Protein AF-A0A0K0EQV8-F1 (afdb_monomer_lite)

InterPro domains:
  IPR038479 Transthyretin-like superfamily [G3DSA:2.60.40.3330] (2-99)

Organism: Strongyloides stercoralis (NCBI:txid6248)

pLDDT: mean 79.63, std 13.13, range [39.38, 96.31]

Sequence (115 aa):
MTPIPNAAFLLWKDNVYMVDDFIGKGITKNDGSFEARGSSNFPRLHDIYFQIVDQCGIVEENCFNVRRGYLKSLKINKTTNECKWNLGKIDINSSRTTNFNVLLSKIQCYNNNNK

Secondary structure (DSSP, 8-state):
----TT-EEEEEE--TTSPPEEEEEEE--TTS----EE--SSS---SEEEEEEEE-SSSSTTEEEEEEEEEP-----S--S----------TT-SB-SSEEEEEEEEEE------

Structure (mmCIF, N/CA/C/O backbone):
data_AF-A0A0K0EQV8-F1
#
_entry.id   AF-A0A0K0EQV8-F1
#
loop_
_atom_site.group_PDB
_atom_site.id
_atom_site.type_symbol
_atom_site.label_atom_id
_atom_site.label_alt_id
_atom_site.label_comp_id
_atom_site.label_asym_id
_atom_site.label_entity_id
_atom_site.label_seq_id
_atom_site.pdbx_PDB_ins_code
_atom_site.Cartn_x
_atom_site.Cartn_y
_atom_site.Cartn_z
_atom_site.occupancy
_atom_site.B_iso_or_equiv
_atom_site.auth_seq_id
_atom_site.auth_comp_id
_atom_site.auth_asym_id
_atom_site.auth_atom_id
_atom_site.pdbx_PDB_model_num
ATOM 1 N N . MET A 1 1 ? -17.040 -3.598 2.196 1.00 72.25 1 MET A N 1
ATOM 2 C CA . MET A 1 1 ? -15.713 -3.198 2.711 1.00 72.25 1 MET A CA 1
ATOM 3 C C . MET A 1 1 ? -15.860 -1.880 3.439 1.00 72.25 1 MET A C 1
ATOM 5 O O . MET A 1 1 ? -16.422 -0.958 2.859 1.00 72.25 1 MET A O 1
ATOM 9 N N . THR A 1 2 ? -15.395 -1.812 4.682 1.00 85.75 2 THR A N 1
ATOM 10 C CA . THR A 1 2 ? -15.422 -0.594 5.503 1.00 85.75 2 THR A CA 1
ATOM 11 C C . THR A 1 2 ? -14.157 0.226 5.223 1.00 85.75 2 THR A C 1
ATOM 13 O O . THR A 1 2 ? -13.080 -0.372 5.169 1.00 85.75 2 THR A O 1
ATOM 16 N N . PRO A 1 3 ? -14.247 1.549 4.995 1.00 91.38 3 PRO A N 1
ATOM 17 C CA . PRO A 1 3 ? -13.063 2.391 4.839 1.00 91.38 3 PRO A CA 1
ATOM 18 C C . PRO A 1 3 ? -12.235 2.413 6.128 1.00 91.38 3 PRO A C 1
ATOM 20 O O . PRO A 1 3 ? -12.781 2.296 7.223 1.00 91.38 3 PRO A O 1
ATOM 23 N N . ILE A 1 4 ? -10.920 2.578 5.987 1.00 89.44 4 ILE A N 1
ATOM 24 C CA . ILE A 1 4 ? -9.990 2.683 7.115 1.00 89.44 4 ILE A CA 1
ATOM 25 C C . ILE A 1 4 ? -9.571 4.147 7.215 1.00 89.44 4 ILE A C 1
ATOM 27 O O . ILE A 1 4 ? -8.757 4.586 6.403 1.00 89.44 4 ILE A O 1
ATOM 31 N N . PRO A 1 5 ? -10.153 4.928 8.135 1.00 90.94 5 PRO A N 1
ATOM 32 C CA . PRO A 1 5 ? -9.755 6.312 8.334 1.00 90.94 5 PRO A CA 1
ATOM 33 C C . PRO A 1 5 ? -8.415 6.387 9.072 1.00 90.94 5 PRO A C 1
ATOM 35 O O . PRO A 1 5 ? -8.066 5.493 9.839 1.00 90.94 5 PRO A O 1
ATOM 38 N N . ASN A 1 6 ? -7.679 7.483 8.872 1.00 91.56 6 ASN A N 1
ATOM 39 C CA . ASN A 1 6 ? -6.432 7.797 9.583 1.00 91.56 6 ASN A CA 1
ATOM 40 C C . ASN A 1 6 ? -5.305 6.744 9.489 1.00 91.56 6 ASN A C 1
ATOM 42 O O . ASN A 1 6 ? -4.342 6.813 10.250 1.00 91.56 6 ASN A O 1
ATOM 46 N N . ALA A 1 7 ? -5.368 5.810 8.540 1.00 92.50 7 ALA A N 1
ATOM 47 C CA . ALA A 1 7 ? -4.237 4.972 8.181 1.00 92.50 7 ALA A CA 1
ATOM 48 C C . ALA A 1 7 ? -3.157 5.809 7.482 1.00 92.50 7 ALA A C 1
ATOM 50 O O . ALA A 1 7 ? -3.439 6.628 6.600 1.00 92.50 7 ALA A O 1
ATOM 51 N N . ALA A 1 8 ? -1.900 5.583 7.852 1.00 94.25 8 ALA A N 1
ATOM 52 C CA . ALA A 1 8 ? -0.763 6.186 7.181 1.00 94.25 8 ALA A CA 1
ATOM 53 C C . ALA A 1 8 ? -0.349 5.333 5.979 1.00 94.25 8 ALA A C 1
ATOM 55 O O . ALA A 1 8 ? -0.132 4.128 6.094 1.00 94.25 8 ALA A O 1
ATOM 56 N N . PHE A 1 9 ? -0.198 5.980 4.829 1.00 93.94 9 PHE A N 1
ATOM 57 C CA . PHE A 1 9 ? 0.373 5.400 3.623 1.00 93.94 9 PHE A CA 1
ATOM 58 C C . PHE A 1 9 ? 1.788 5.951 3.451 1.00 93.94 9 PHE A C 1
ATOM 60 O O . PHE A 1 9 ? 1.966 7.097 3.043 1.00 93.94 9 PHE A O 1
ATOM 67 N N . LEU A 1 10 ? 2.796 5.166 3.812 1.00 94.25 10 LEU A N 1
ATOM 68 C CA . LEU A 1 10 ? 4.203 5.557 3.781 1.00 94.25 10 LEU A CA 1
ATOM 69 C C . LEU A 1 10 ? 4.837 5.073 2.482 1.00 94.25 10 LEU A C 1
ATOM 71 O O . LEU A 1 10 ? 4.647 3.924 2.100 1.00 94.25 10 LEU A O 1
ATOM 75 N N . LEU A 1 11 ? 5.599 5.931 1.821 1.00 92.06 11 L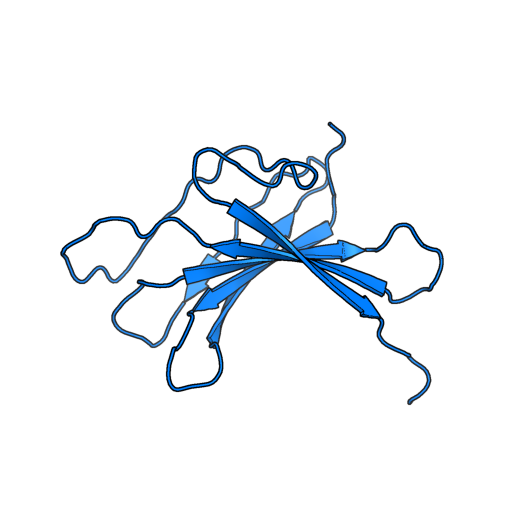EU A N 1
ATOM 76 C CA . LEU A 1 11 ? 6.340 5.618 0.610 1.00 92.06 11 LEU A CA 1
ATOM 77 C C . LEU A 1 11 ? 7.816 5.450 0.956 1.00 92.06 11 LEU A C 1
ATOM 79 O O . LEU A 1 11 ? 8.395 6.275 1.669 1.00 92.06 11 LEU A O 1
ATOM 83 N N . TRP A 1 12 ? 8.419 4.414 0.389 1.00 90.69 12 TRP A N 1
ATOM 84 C CA . TRP A 1 12 ? 9.807 4.047 0.617 1.00 90.69 12 TRP A CA 1
ATOM 85 C C . TRP A 1 12 ? 10.500 3.738 -0.703 1.00 90.69 12 TRP A C 1
ATOM 87 O O . TRP A 1 12 ? 9.903 3.152 -1.607 1.00 90.69 12 TRP A O 1
ATOM 97 N N . LYS A 1 13 ? 11.772 4.108 -0.801 1.00 86.44 13 LYS A N 1
ATOM 98 C CA . LYS A 1 13 ? 12.666 3.656 -1.860 1.00 86.44 13 LYS A CA 1
ATOM 99 C C . LYS A 1 13 ? 13.471 2.481 -1.317 1.00 86.44 13 LYS A C 1
ATOM 101 O O . LYS A 1 13 ? 14.259 2.658 -0.393 1.00 86.44 13 LYS A O 1
ATOM 106 N N . ASP A 1 14 ? 13.263 1.306 -1.905 1.00 82.88 14 ASP A N 1
ATOM 107 C CA . ASP A 1 14 ? 14.085 0.128 -1.634 1.00 82.88 14 ASP A CA 1
ATOM 108 C C . ASP A 1 14 ? 15.510 0.406 -2.117 1.00 82.88 14 ASP A C 1
ATOM 110 O O . ASP A 1 14 ? 15.718 0.895 -3.242 1.00 82.88 14 ASP A O 1
ATOM 114 N N . ASN A 1 15 ? 16.481 0.143 -1.255 1.00 77.69 15 ASN A N 1
ATOM 115 C CA . ASN A 1 15 ? 17.884 0.375 -1.538 1.00 77.69 15 ASN A CA 1
ATOM 116 C C . ASN A 1 15 ? 18.662 -0.900 -1.213 1.00 77.69 15 ASN A C 1
ATOM 118 O O . ASN A 1 15 ? 19.095 -1.102 -0.090 1.00 77.69 15 ASN A O 1
ATOM 122 N N . VAL A 1 16 ? 18.861 -1.765 -2.213 1.00 69.75 16 VAL A N 1
ATOM 123 C CA . VAL A 1 16 ? 19.407 -3.133 -2.046 1.00 69.75 16 VAL A CA 1
ATOM 124 C C . VAL A 1 16 ? 20.701 -3.195 -1.218 1.00 69.75 16 VAL A C 1
ATOM 126 O O . VAL A 1 16 ? 20.964 -4.192 -0.551 1.00 69.75 16 VAL A O 1
ATOM 129 N N . TYR A 1 17 ? 21.519 -2.143 -1.259 1.00 69.25 17 TYR A N 1
ATOM 130 C CA . TYR A 1 17 ? 22.816 -2.082 -0.579 1.00 69.25 17 TYR A CA 1
ATOM 131 C C . TYR A 1 17 ? 22.830 -1.196 0.672 1.00 69.25 17 TYR A C 1
ATOM 133 O O . TYR A 1 17 ? 23.871 -1.074 1.315 1.00 69.25 17 TYR A O 1
ATOM 141 N N . MET A 1 18 ? 21.720 -0.535 0.998 1.00 71.81 18 MET A N 1
ATOM 142 C CA . MET A 1 18 ? 21.639 0.470 2.056 1.00 71.81 18 MET A CA 1
ATOM 143 C C . MET A 1 18 ? 20.346 0.326 2.863 1.00 71.81 18 MET A C 1
ATOM 145 O O . MET A 1 18 ? 19.561 -0.596 2.675 1.00 71.81 18 MET A O 1
ATOM 149 N N . VAL A 1 19 ? 20.153 1.222 3.827 1.00 79.69 19 VAL A N 1
ATOM 150 C CA . VAL A 1 19 ? 18.875 1.349 4.528 1.00 79.69 19 VAL A CA 1
ATOM 151 C C . VAL A 1 19 ? 17.842 1.915 3.552 1.00 79.69 19 VAL A C 1
ATOM 153 O O . VAL A 1 19 ? 18.154 2.833 2.796 1.00 79.69 19 VAL A O 1
ATOM 156 N N . ASP A 1 20 ? 16.625 1.367 3.575 1.00 83.50 20 ASP A N 1
ATOM 157 C CA . ASP A 1 20 ? 15.498 1.889 2.799 1.00 83.50 20 ASP A CA 1
ATOM 158 C C . ASP A 1 20 ? 15.255 3.367 3.123 1.00 83.50 20 ASP A C 1
ATOM 160 O O . ASP A 1 20 ? 15.148 3.755 4.291 1.00 83.50 20 ASP A O 1
ATOM 164 N N . ASP A 1 21 ? 15.090 4.186 2.089 1.00 87.12 21 ASP A N 1
ATOM 165 C CA . ASP A 1 21 ? 14.862 5.614 2.271 1.00 87.12 21 ASP A CA 1
ATOM 166 C C . ASP A 1 21 ? 13.372 5.911 2.369 1.00 87.12 21 ASP A C 1
ATOM 168 O O . ASP A 1 21 ? 12.588 5.601 1.466 1.00 87.12 21 ASP A O 1
ATOM 172 N N . PHE A 1 22 ? 12.972 6.566 3.456 1.00 90.88 22 PHE A N 1
ATOM 173 C CA . PHE A 1 22 ? 11.644 7.153 3.553 1.00 90.88 22 PHE A CA 1
ATOM 174 C C . PHE A 1 22 ? 11.547 8.318 2.569 1.00 90.88 22 PHE A C 1
ATOM 176 O O . PHE A 1 22 ? 12.278 9.300 2.690 1.00 90.88 22 PHE A O 1
ATOM 183 N N . ILE A 1 23 ? 10.628 8.230 1.608 1.00 90.44 23 ILE A N 1
ATOM 184 C CA . ILE A 1 23 ? 10.491 9.257 0.567 1.00 90.44 23 ILE A CA 1
ATOM 185 C C . ILE A 1 23 ? 9.244 10.113 0.746 1.00 90.44 23 ILE A C 1
ATOM 187 O O . ILE A 1 23 ? 9.184 11.209 0.196 1.00 90.44 23 ILE A O 1
ATOM 191 N N . GLY A 1 24 ? 8.233 9.654 1.485 1.00 93.75 24 GLY A N 1
ATOM 192 C CA . GLY A 1 24 ? 7.012 10.434 1.640 1.00 93.75 24 GLY A CA 1
ATOM 193 C C . GLY A 1 24 ? 5.871 9.720 2.339 1.00 93.75 24 GLY A C 1
ATOM 194 O O . GLY A 1 24 ? 5.968 8.555 2.717 1.00 93.75 24 GLY A O 1
ATOM 195 N N . LYS A 1 25 ? 4.759 10.433 2.517 1.00 95.94 25 LYS A N 1
ATOM 196 C CA . LYS A 1 25 ? 3.564 9.888 3.165 1.00 95.94 25 LYS A CA 1
ATOM 197 C C . LYS A 1 25 ? 2.270 10.499 2.643 1.00 95.94 25 LYS A C 1
ATOM 199 O O . LYS A 1 25 ? 2.256 11.588 2.075 1.00 95.94 25 LYS A O 1
ATOM 204 N N . GLY A 1 26 ? 1.182 9.796 2.911 1.00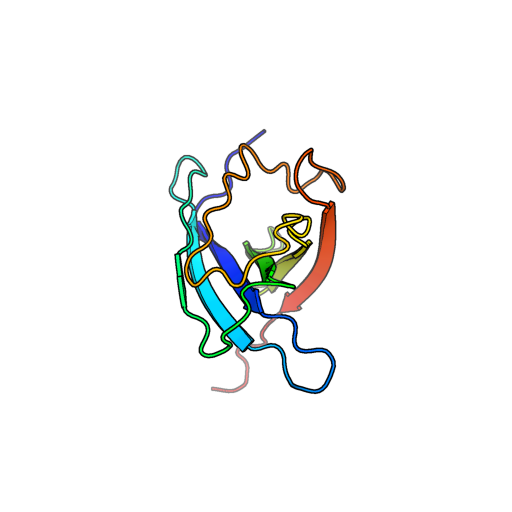 96.31 26 GLY A N 1
ATOM 205 C CA . GLY A 1 26 ? -0.195 10.269 2.870 1.00 96.31 26 GLY A CA 1
ATOM 206 C C . GLY A 1 26 ? -0.963 9.719 4.068 1.00 96.31 26 GLY A C 1
ATOM 207 O O . GLY A 1 26 ? -0.509 8.777 4.717 1.00 96.31 26 GLY A O 1
ATOM 208 N N . ILE A 1 27 ? -2.118 10.305 4.369 1.00 95.81 27 ILE A N 1
ATOM 209 C CA . ILE A 1 27 ? -3.048 9.777 5.374 1.00 95.81 27 ILE A CA 1
ATOM 210 C C . ILE A 1 27 ? -4.418 9.615 4.724 1.00 95.81 27 ILE A C 1
ATOM 212 O O . ILE A 1 27 ? -4.858 10.485 3.968 1.00 95.81 27 ILE A O 1
ATOM 216 N N . THR A 1 28 ? -5.072 8.489 4.991 1.00 95.75 28 THR A N 1
ATOM 217 C CA . THR A 1 28 ? -6.437 8.228 4.528 1.00 95.75 28 THR A CA 1
ATOM 218 C C . THR A 1 28 ? -7.433 9.132 5.246 1.00 95.75 28 THR A C 1
ATOM 220 O O . THR A 1 28 ? -7.441 9.212 6.476 1.00 95.75 28 THR A O 1
ATOM 223 N N . LYS A 1 29 ? -8.315 9.768 4.479 1.00 96.31 29 LYS A N 1
ATOM 224 C CA . LYS A 1 29 ? -9.445 10.552 4.984 1.00 96.31 29 LYS A CA 1
ATOM 225 C C . LYS A 1 29 ? -10.529 9.637 5.568 1.00 96.31 29 LYS A C 1
ATOM 227 O O . LYS A 1 29 ? -10.449 8.413 5.476 1.00 96.31 29 LYS A O 1
ATOM 232 N N . ASN A 1 30 ? -11.583 10.238 6.120 1.00 93.75 30 ASN A N 1
ATOM 233 C CA . ASN A 1 30 ? -12.711 9.514 6.720 1.00 93.75 30 ASN A CA 1
ATOM 234 C C . ASN A 1 30 ? -13.429 8.556 5.751 1.00 93.75 30 ASN A C 1
ATOM 236 O O . ASN A 1 30 ? -13.984 7.551 6.180 1.00 93.75 30 ASN A O 1
ATOM 240 N N . ASP A 1 31 ? -13.401 8.845 4.449 1.00 95.00 31 ASP A N 1
ATOM 241 C CA . ASP A 1 31 ? -13.966 7.995 3.393 1.00 95.00 31 ASP A CA 1
ATOM 242 C C . ASP A 1 31 ? -12.989 6.910 2.888 1.00 95.00 31 ASP A C 1
ATOM 244 O O . ASP A 1 31 ? -13.307 6.169 1.959 1.00 95.00 31 ASP A O 1
ATOM 248 N N . GLY A 1 32 ? -11.794 6.810 3.482 1.00 93.62 32 GLY A N 1
ATOM 249 C CA . GLY A 1 32 ? -10.723 5.897 3.078 1.00 93.62 32 GLY A CA 1
ATOM 250 C C . GLY A 1 32 ? -9.930 6.353 1.847 1.00 93.62 32 GLY A C 1
ATOM 251 O O . GLY A 1 32 ? -8.986 5.670 1.451 1.00 93.62 32 GLY A O 1
ATOM 252 N N . SER A 1 33 ? -10.275 7.492 1.233 1.00 95.94 33 SER A N 1
ATOM 253 C CA . SER A 1 33 ? -9.491 8.053 0.130 1.00 95.94 33 SER A CA 1
ATOM 254 C C . SER A 1 33 ? -8.149 8.585 0.635 1.00 95.94 33 SER A C 1
ATOM 256 O O . SER A 1 33 ? -8.045 9.093 1.752 1.00 95.94 33 SER A O 1
ATOM 258 N N . PHE A 1 34 ? -7.102 8.483 -0.182 1.00 94.50 34 PHE A N 1
ATOM 259 C CA . PHE A 1 34 ? -5.772 8.971 0.172 1.00 94.50 34 PHE A CA 1
ATOM 260 C C . PHE A 1 34 ? -5.009 9.467 -1.053 1.00 94.50 34 PHE A C 1
ATOM 262 O O . PHE A 1 34 ? -5.250 9.046 -2.184 1.00 94.50 34 PHE A O 1
ATOM 269 N N . GLU A 1 35 ? -4.046 10.340 -0.795 1.00 95.88 35 GLU A N 1
ATOM 270 C CA . GLU A 1 35 ? -2.996 10.718 -1.729 1.00 95.88 35 GLU A CA 1
ATOM 271 C C . GLU A 1 35 ? -1.687 10.751 -0.939 1.00 95.88 35 GLU A C 1
ATOM 273 O O . GLU A 1 35 ? -1.620 11.365 0.127 1.00 95.88 35 GLU A O 1
ATOM 278 N N . ALA A 1 36 ? -0.661 10.061 -1.435 1.00 93.56 36 ALA A N 1
ATOM 279 C CA . ALA A 1 36 ? 0.672 10.070 -0.850 1.00 93.56 36 ALA A CA 1
ATOM 280 C C . ALA A 1 36 ? 1.641 10.710 -1.839 1.00 93.56 36 ALA A C 1
ATOM 282 O O . ALA A 1 36 ? 1.666 10.350 -3.017 1.00 93.56 36 ALA A O 1
ATOM 283 N N . ARG A 1 37 ? 2.433 11.662 -1.351 1.00 93.62 37 ARG A N 1
ATOM 284 C CA . ARG A 1 37 ? 3.466 12.347 -2.131 1.00 93.62 37 ARG A CA 1
ATOM 285 C C . ARG A 1 37 ? 4.810 12.120 -1.473 1.00 93.62 37 ARG A C 1
ATOM 287 O O . ARG A 1 37 ? 4.889 12.009 -0.250 1.00 93.62 37 ARG A O 1
ATOM 294 N N . GLY A 1 38 ? 5.850 12.065 -2.290 1.00 89.69 38 GLY A N 1
ATOM 295 C CA . GLY A 1 38 ? 7.205 11.884 -1.814 1.00 89.69 38 GLY A CA 1
ATOM 296 C C . GLY A 1 38 ? 8.241 12.385 -2.802 1.00 89.69 38 GLY A C 1
ATOM 297 O O . GLY A 1 38 ? 7.946 12.599 -3.976 1.00 89.69 38 GLY A O 1
ATOM 298 N N . SER A 1 39 ? 9.453 12.557 -2.299 1.00 88.12 39 SER A N 1
ATOM 299 C CA . SER A 1 39 ? 10.636 12.957 -3.048 1.00 88.12 39 SER A CA 1
ATOM 300 C C . SER A 1 39 ? 11.778 12.024 -2.681 1.00 88.12 39 SER A C 1
ATOM 302 O O . SER A 1 39 ? 12.017 11.773 -1.501 1.00 88.12 39 SER A O 1
ATOM 304 N N . SER A 1 40 ? 12.492 11.523 -3.682 1.00 82.38 40 SER A N 1
ATOM 305 C CA . SER A 1 40 ? 13.713 10.750 -3.476 1.00 82.38 40 SER A CA 1
ATOM 306 C C . SER A 1 40 ? 14.905 11.559 -3.964 1.00 82.38 40 SER A C 1
ATOM 308 O O . SER A 1 40 ? 14.835 12.177 -5.024 1.00 82.38 40 SER A O 1
ATOM 310 N N . ASN A 1 41 ? 16.011 11.509 -3.223 1.00 78.12 41 ASN A N 1
ATOM 311 C CA . ASN A 1 41 ? 17.294 12.038 -3.692 1.00 78.12 41 ASN A CA 1
ATOM 312 C C . ASN A 1 41 ? 17.957 11.111 -4.727 1.00 78.12 41 ASN A C 1
ATOM 314 O O . ASN A 1 41 ? 18.978 11.469 -5.310 1.00 78.12 41 ASN A O 1
ATOM 318 N N . PHE A 1 42 ? 17.394 9.920 -4.968 1.00 75.06 42 PHE A N 1
ATOM 319 C CA . PHE A 1 42 ? 17.911 8.997 -5.967 1.00 75.06 42 PHE A CA 1
ATOM 320 C C . PHE A 1 42 ? 17.381 9.356 -7.358 1.00 75.06 42 PHE A C 1
ATOM 322 O O . PHE A 1 42 ? 16.170 9.470 -7.548 1.00 75.06 42 PHE A O 1
ATOM 329 N N . PRO A 1 43 ? 18.258 9.441 -8.374 1.00 65.19 43 PRO A N 1
ATOM 330 C CA . PRO A 1 43 ? 17.871 9.831 -9.732 1.00 65.19 43 PRO A CA 1
ATOM 331 C C . PRO A 1 43 ? 16.976 8.798 -10.436 1.00 65.19 43 PRO A C 1
ATOM 333 O O . PRO A 1 43 ? 16.447 9.061 -11.513 1.00 65.19 43 PRO A O 1
ATOM 336 N N . ARG A 1 44 ? 16.821 7.599 -9.862 1.00 68.44 44 ARG A N 1
ATOM 337 C CA . ARG A 1 44 ? 15.974 6.533 -10.398 1.00 68.44 44 ARG A CA 1
ATOM 338 C C . ARG A 1 44 ? 14.857 6.214 -9.414 1.00 68.44 44 ARG A C 1
ATOM 340 O O . ARG A 1 44 ? 15.099 5.596 -8.382 1.00 68.44 44 ARG A O 1
ATOM 347 N N . LEU A 1 45 ? 13.625 6.551 -9.789 1.00 68.12 45 LEU A N 1
ATOM 348 C CA . LEU A 1 45 ? 12.396 6.223 -9.052 1.00 68.12 45 LEU A CA 1
ATOM 349 C C . LEU A 1 45 ? 11.929 4.765 -9.260 1.00 68.12 45 LEU A C 1
ATOM 351 O O . LEU A 1 45 ? 10.731 4.481 -9.266 1.00 68.12 45 LEU A O 1
ATOM 355 N N . HIS A 1 46 ? 12.859 3.832 -9.474 1.00 71.25 46 HIS A N 1
ATOM 356 C CA . HIS A 1 46 ? 12.556 2.397 -9.487 1.00 71.25 46 HIS A CA 1
ATOM 357 C C . HIS A 1 46 ? 12.531 1.855 -8.053 1.00 71.25 46 HIS A C 1
ATOM 359 O O . HIS A 1 46 ? 13.027 2.506 -7.141 1.00 71.25 46 HIS A O 1
ATOM 365 N N . ASP A 1 47 ? 11.948 0.677 -7.841 1.00 78.62 47 ASP A N 1
ATOM 366 C CA . ASP A 1 47 ? 11.936 -0.006 -6.535 1.00 78.62 47 ASP A CA 1
ATOM 367 C C . ASP A 1 47 ? 11.282 0.817 -5.412 1.00 78.62 47 ASP A C 1
ATOM 369 O O . ASP A 1 47 ? 11.706 0.804 -4.259 1.00 78.62 47 ASP A O 1
ATOM 373 N N . ILE A 1 48 ? 10.239 1.575 -5.755 1.00 83.62 48 ILE A N 1
ATOM 374 C CA . ILE A 1 48 ? 9.394 2.216 -4.751 1.00 83.62 48 ILE A CA 1
ATOM 375 C C . ILE A 1 48 ? 8.395 1.188 -4.231 1.00 83.62 48 ILE A C 1
ATOM 377 O O . ILE A 1 48 ? 7.663 0.553 -4.995 1.00 83.62 48 ILE A O 1
ATOM 381 N N . TYR A 1 49 ? 8.335 1.057 -2.915 1.00 87.81 49 TYR A N 1
ATOM 382 C CA . TYR A 1 49 ? 7.302 0.300 -2.228 1.00 87.81 49 TYR A CA 1
ATOM 383 C C . TYR A 1 49 ? 6.569 1.212 -1.247 1.00 87.81 49 TYR A C 1
ATOM 385 O O . TYR A 1 49 ? 6.958 2.354 -0.997 1.00 87.81 49 TYR A O 1
ATOM 393 N N . PHE A 1 50 ? 5.468 0.717 -0.704 1.00 91.12 50 PHE A N 1
ATOM 394 C CA . PHE A 1 50 ? 4.703 1.426 0.302 1.00 91.12 50 PHE A CA 1
ATOM 395 C C . PHE A 1 50 ? 4.424 0.563 1.526 1.00 91.12 50 PHE A C 1
ATOM 397 O O . PHE A 1 50 ? 4.449 -0.669 1.473 1.00 91.12 50 PHE A O 1
ATOM 404 N N . GLN A 1 51 ? 4.124 1.226 2.636 1.00 92.56 51 GLN A N 1
ATOM 405 C CA . GLN A 1 51 ? 3.553 0.614 3.824 1.00 92.56 51 GLN A CA 1
ATOM 406 C C . GLN A 1 51 ? 2.209 1.261 4.143 1.00 92.56 51 GLN A C 1
ATOM 408 O O . GLN A 1 51 ? 2.075 2.478 4.078 1.00 92.56 51 GLN A O 1
ATOM 413 N N . ILE A 1 52 ? 1.231 0.441 4.510 1.00 92.38 52 ILE A N 1
ATOM 414 C CA . ILE A 1 52 ? -0.024 0.880 5.112 1.00 92.38 52 ILE A CA 1
ATOM 415 C C . ILE A 1 52 ? 0.074 0.565 6.597 1.00 92.38 52 ILE A C 1
ATOM 417 O O . ILE A 1 52 ? 0.282 -0.595 6.970 1.00 92.38 52 ILE A O 1
ATOM 421 N N . VAL A 1 53 ? -0.048 1.605 7.414 1.00 91.75 53 VAL A N 1
ATOM 422 C CA . VAL A 1 53 ? -0.001 1.530 8.871 1.00 91.75 53 VAL A CA 1
ATOM 423 C C . VAL A 1 53 ? -1.345 1.991 9.416 1.00 91.75 53 VAL A C 1
ATOM 425 O O . VAL A 1 53 ? -1.703 3.157 9.269 1.00 91.75 53 VAL A O 1
ATOM 428 N N . ASP A 1 54 ? -2.084 1.085 10.043 1.00 89.81 54 ASP A N 1
ATOM 429 C CA . ASP A 1 54 ? -3.333 1.383 10.754 1.00 89.81 54 ASP A CA 1
ATOM 430 C C . ASP A 1 54 ? -3.290 0.823 12.164 1.00 89.81 54 ASP A C 1
ATOM 432 O O . ASP A 1 54 ? -2.504 -0.069 12.479 1.00 89.81 54 ASP A O 1
ATOM 436 N N . GLN A 1 55 ? -4.134 1.380 13.023 1.00 82.81 55 GLN A N 1
ATOM 437 C CA . GLN A 1 55 ? -4.264 0.933 14.398 1.00 82.81 55 GLN A CA 1
ATOM 438 C C . GLN A 1 55 ? -4.728 -0.527 14.440 1.00 82.81 55 GLN A C 1
ATOM 440 O O . GLN A 1 55 ? -5.643 -0.928 13.714 1.00 82.81 55 GLN A O 1
ATOM 445 N N . CYS A 1 56 ? -4.113 -1.331 15.305 1.00 75.81 56 CYS A N 1
ATOM 446 C CA . CYS A 1 56 ? -4.669 -2.636 15.624 1.00 75.81 56 CYS A CA 1
ATOM 447 C C . CYS A 1 56 ? -6.010 -2.441 16.339 1.00 75.81 56 CYS A C 1
ATOM 449 O O . CYS A 1 56 ? -6.122 -1.634 17.253 1.00 75.81 56 CYS A O 1
ATOM 451 N N . GLY A 1 57 ? -7.020 -3.234 15.972 1.00 65.62 57 GLY A N 1
ATOM 452 C CA . GLY A 1 57 ? -8.287 -3.303 16.715 1.00 65.62 57 GLY A CA 1
ATOM 453 C C . GLY A 1 57 ? -8.169 -4.009 18.074 1.00 65.62 57 GLY 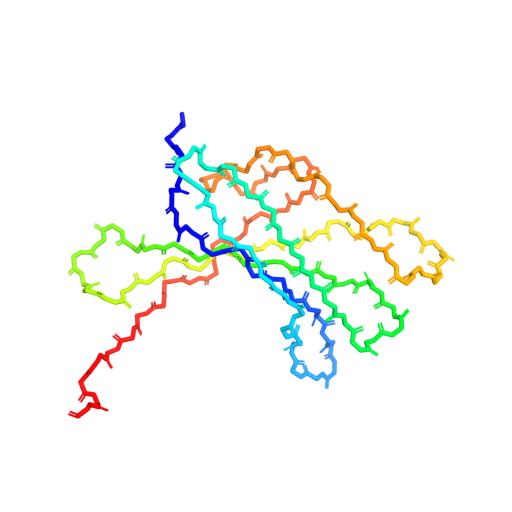A C 1
ATOM 454 O O . GLY A 1 57 ? -9.184 -4.294 18.700 1.00 65.62 57 GLY A O 1
ATOM 455 N N . ILE A 1 58 ? -6.948 -4.341 18.502 1.00 57.72 58 ILE A N 1
ATOM 456 C CA . ILE A 1 58 ? -6.652 -4.945 19.800 1.00 57.72 58 ILE A CA 1
ATOM 457 C C . ILE A 1 58 ? -6.356 -3.794 20.759 1.00 57.72 58 ILE A C 1
ATOM 459 O O . ILE A 1 58 ? -5.593 -2.896 20.421 1.00 57.72 58 ILE A O 1
ATOM 463 N N . VAL A 1 59 ? -6.964 -3.836 21.942 1.00 54.94 59 VAL A N 1
ATOM 464 C CA . VAL A 1 59 ? -7.022 -2.764 22.958 1.00 54.94 59 VAL A CA 1
ATOM 465 C C . VAL A 1 59 ? -5.647 -2.374 23.539 1.00 54.94 59 VAL A C 1
ATOM 467 O O . VAL A 1 59 ? -5.556 -1.484 24.376 1.00 54.94 59 VAL A O 1
ATOM 470 N N . GLU A 1 60 ? -4.552 -2.993 23.098 1.00 57.59 60 GLU A N 1
ATOM 471 C CA . GLU A 1 60 ? -3.211 -2.547 23.470 1.00 57.59 60 GLU A CA 1
ATOM 472 C C . GLU A 1 60 ? -2.916 -1.203 22.791 1.00 57.59 60 GLU A C 1
ATOM 474 O O . GLU A 1 60 ? -2.753 -1.116 21.573 1.00 57.59 60 GLU A O 1
ATOM 479 N N . GLU A 1 61 ? -2.873 -0.147 23.609 1.00 62.97 61 GLU A N 1
ATOM 480 C CA . GLU A 1 61 ? -3.037 1.265 23.229 1.00 62.97 61 GLU A CA 1
ATOM 481 C C . GLU A 1 61 ? -2.070 1.805 22.158 1.00 62.97 61 GLU A C 1
ATOM 483 O O . GLU A 1 61 ? -2.249 2.928 21.698 1.00 62.97 61 GLU A O 1
ATOM 488 N N . ASN A 1 62 ? -1.064 1.048 21.713 1.00 75.25 62 ASN A N 1
ATOM 489 C CA . ASN A 1 62 ? -0.045 1.519 20.770 1.00 75.25 62 ASN A CA 1
ATOM 490 C C . ASN A 1 62 ? 0.439 0.438 19.784 1.00 75.25 62 ASN A C 1
ATOM 492 O O . ASN A 1 62 ? 1.602 0.448 19.367 1.00 75.25 62 ASN A O 1
ATOM 496 N N . CYS A 1 63 ? -0.428 -0.511 19.420 1.00 82.81 63 CYS A N 1
ATOM 497 C CA . CYS A 1 63 ? -0.143 -1.497 18.376 1.00 82.81 63 CYS A CA 1
ATOM 498 C C . CYS A 1 63 ? -0.672 -1.056 17.006 1.00 82.81 63 CYS A C 1
ATOM 500 O O . CYS A 1 63 ? -1.797 -0.570 16.872 1.00 82.81 63 CYS A O 1
ATOM 502 N N . PHE A 1 64 ? 0.137 -1.276 15.970 1.00 87.62 64 PHE A N 1
ATOM 503 C CA . PHE A 1 64 ? -0.193 -0.950 14.587 1.00 87.62 64 PHE A CA 1
ATOM 504 C C . PHE A 1 64 ? -0.015 -2.161 13.675 1.00 87.62 64 PHE A C 1
ATOM 506 O O . PHE A 1 64 ? 1.003 -2.859 13.725 1.00 87.62 64 PHE A O 1
ATOM 513 N N . ASN A 1 65 ? -0.978 -2.373 12.783 1.00 87.06 65 ASN A N 1
ATOM 514 C CA . ASN A 1 65 ? -0.831 -3.291 11.669 1.00 87.06 65 ASN A CA 1
ATOM 515 C C . ASN A 1 65 ? 0.062 -2.634 10.618 1.00 87.06 65 ASN A C 1
ATOM 517 O O . ASN A 1 65 ? -0.276 -1.570 10.101 1.00 87.06 65 ASN A O 1
ATOM 521 N N . VAL A 1 66 ? 1.169 -3.283 10.256 1.00 89.81 66 VAL A N 1
ATOM 522 C CA . VAL A 1 66 ? 2.053 -2.820 9.183 1.00 89.81 66 VAL A CA 1
ATOM 523 C C . VAL A 1 66 ? 1.954 -3.786 8.009 1.00 89.81 66 VAL A C 1
ATOM 525 O O . VAL A 1 66 ? 2.408 -4.935 8.066 1.00 89.81 66 VAL A O 1
ATOM 528 N N . ARG A 1 67 ? 1.366 -3.311 6.912 1.00 89.88 67 ARG A N 1
ATOM 529 C CA . ARG A 1 67 ? 1.265 -4.042 5.640 1.00 89.88 67 ARG A CA 1
ATOM 530 C C . ARG A 1 67 ? 2.202 -3.407 4.629 1.00 89.88 67 ARG A C 1
ATOM 532 O O . ARG A 1 67 ? 2.176 -2.193 4.468 1.00 89.88 67 ARG A O 1
ATOM 539 N N . ARG A 1 68 ? 3.015 -4.202 3.938 1.00 88.75 68 ARG A N 1
ATOM 540 C CA . ARG A 1 68 ? 3.930 -3.728 2.890 1.00 88.75 68 ARG A CA 1
ATOM 541 C C . ARG A 1 68 ? 3.365 -4.092 1.521 1.00 88.75 68 ARG A C 1
ATOM 543 O O . ARG A 1 68 ? 2.888 -5.209 1.329 1.00 88.75 68 ARG A O 1
ATOM 550 N N . GLY A 1 69 ? 3.434 -3.168 0.570 1.00 87.56 69 GLY A N 1
ATOM 551 C CA . GLY A 1 69 ? 3.082 -3.423 -0.819 1.00 87.56 69 GLY A CA 1
ATOM 552 C C . GLY A 1 69 ? 4.151 -2.920 -1.772 1.00 87.56 69 GLY A C 1
ATOM 553 O O . GLY A 1 69 ? 4.633 -1.800 -1.641 1.00 87.56 69 GLY A O 1
ATOM 554 N N . TYR A 1 70 ? 4.524 -3.753 -2.738 1.00 80.75 70 TYR A N 1
ATOM 555 C CA . TYR A 1 70 ? 5.482 -3.386 -3.778 1.00 80.75 70 TYR A CA 1
ATOM 556 C C . TYR A 1 70 ? 4.725 -2.918 -5.011 1.00 80.75 70 TYR A C 1
ATOM 558 O O . TYR A 1 70 ? 3.891 -3.652 -5.553 1.00 80.75 70 TYR A O 1
ATOM 566 N N . LEU A 1 71 ? 5.010 -1.695 -5.455 1.00 76.81 71 LEU A N 1
ATOM 567 C CA . LEU A 1 71 ? 4.477 -1.196 -6.713 1.00 76.81 71 LEU A CA 1
ATOM 568 C C . LEU A 1 71 ? 5.099 -2.027 -7.832 1.00 76.81 71 LEU A C 1
ATOM 570 O O . LEU A 1 71 ? 6.318 -2.194 -7.871 1.00 76.81 71 LEU A O 1
ATOM 574 N N . LYS A 1 72 ? 4.286 -2.563 -8.751 1.00 68.12 72 LYS A N 1
ATOM 575 C CA . LYS A 1 72 ? 4.848 -3.167 -9.964 1.00 68.12 72 LYS A CA 1
ATOM 576 C C . LYS A 1 72 ? 5.718 -2.113 -10.641 1.00 68.12 72 LYS A C 1
ATOM 578 O O . LYS A 1 72 ? 5.214 -1.034 -10.964 1.00 68.12 72 LYS A O 1
ATOM 583 N N . SER A 1 73 ? 6.998 -2.428 -10.849 1.00 59.84 73 SER A N 1
ATOM 584 C CA . SER A 1 73 ? 7.909 -1.560 -11.588 1.00 59.84 73 SER A CA 1
ATOM 585 C C . SER A 1 73 ? 7.243 -1.208 -12.907 1.00 59.84 73 SER A C 1
ATOM 587 O O . SER A 1 73 ? 6.975 -2.082 -13.737 1.00 59.84 73 SER A O 1
ATOM 589 N N . LEU A 1 74 ? 6.927 0.075 -13.087 1.00 56.97 74 LEU A N 1
ATOM 590 C CA . LEU A 1 74 ? 6.555 0.564 -14.400 1.00 56.97 74 LEU A CA 1
ATOM 591 C C . LEU A 1 74 ? 7.747 0.198 -15.292 1.00 56.97 74 LEU A C 1
ATOM 593 O O . LEU A 1 74 ? 8.883 0.533 -14.954 1.00 56.97 74 LEU A O 1
ATOM 597 N N . LYS A 1 75 ? 7.513 -0.561 -16.370 1.00 53.59 75 LYS A N 1
ATOM 598 C CA . LYS A 1 75 ? 8.535 -0.884 -17.379 1.00 53.59 75 LYS A CA 1
ATOM 599 C C . LYS A 1 75 ? 8.921 0.401 -18.115 1.00 53.59 75 LYS A C 1
ATOM 601 O O . LYS A 1 75 ? 8.603 0.579 -19.286 1.00 53.59 75 LYS A O 1
ATOM 606 N N . ILE A 1 76 ? 9.536 1.341 -17.414 1.00 52.31 76 ILE A N 1
ATOM 607 C CA . ILE A 1 76 ? 9.998 2.593 -17.979 1.00 52.31 76 ILE A CA 1
ATOM 608 C C . ILE A 1 76 ? 11.495 2.424 -18.161 1.00 52.31 76 ILE A C 1
ATOM 610 O O . ILE A 1 76 ? 12.271 2.611 -17.233 1.00 52.31 76 ILE A O 1
ATOM 614 N N . ASN A 1 77 ? 11.905 2.103 -19.387 1.00 53.19 77 ASN A N 1
ATOM 615 C CA . ASN A 1 77 ? 13.309 2.137 -19.813 1.00 53.19 77 ASN A CA 1
ATOM 616 C C . ASN A 1 77 ? 13.883 3.575 -19.844 1.00 53.19 77 ASN A C 1
ATOM 618 O O . ASN A 1 77 ? 14.885 3.825 -20.507 1.00 53.19 77 ASN A O 1
ATOM 622 N N . LYS A 1 78 ? 13.235 4.546 -19.189 1.00 56.66 78 LYS A N 1
ATOM 623 C CA . LYS A 1 78 ? 13.620 5.957 -19.187 1.00 56.66 78 LYS A CA 1
ATOM 624 C C . LYS A 1 78 ? 13.805 6.435 -17.757 1.00 56.66 78 LYS A C 1
ATOM 626 O O . LYS A 1 78 ? 12.904 6.282 -16.930 1.00 56.66 78 LYS A O 1
ATOM 631 N N . THR A 1 79 ? 14.942 7.080 -17.511 1.00 62.00 79 THR A N 1
ATOM 632 C CA . THR A 1 79 ? 15.167 7.906 -16.325 1.00 62.00 79 THR A CA 1
ATOM 633 C C . THR A 1 79 ? 14.041 8.928 -16.253 1.00 62.00 79 THR A C 1
ATOM 635 O O . THR A 1 79 ? 13.872 9.737 -17.164 1.00 62.00 79 THR A O 1
ATOM 638 N N . THR A 1 80 ? 13.220 8.823 -15.219 1.00 64.56 80 THR A N 1
ATOM 639 C CA . THR A 1 80 ? 12.049 9.671 -15.032 1.00 64.56 80 THR A CA 1
ATOM 640 C C . THR A 1 80 ? 12.163 10.298 -13.652 1.00 64.56 80 THR A C 1
ATOM 642 O O . THR A 1 80 ? 12.304 9.579 -12.664 1.00 64.56 80 THR A O 1
ATOM 645 N N . ASN A 1 81 ? 12.116 11.630 -13.604 1.00 72.31 81 ASN A N 1
ATOM 646 C CA . ASN A 1 81 ? 12.266 12.401 -12.368 1.00 72.31 81 ASN A CA 1
ATOM 647 C C . ASN A 1 81 ? 10.958 12.487 -11.562 1.00 72.31 81 ASN A C 1
ATOM 649 O O . ASN A 1 81 ? 10.982 12.899 -10.408 1.00 72.31 81 ASN A O 1
ATOM 653 N N . GLU A 1 82 ? 9.824 12.098 -12.153 1.00 80.69 82 GLU A N 1
ATOM 654 C CA . GLU A 1 82 ? 8.5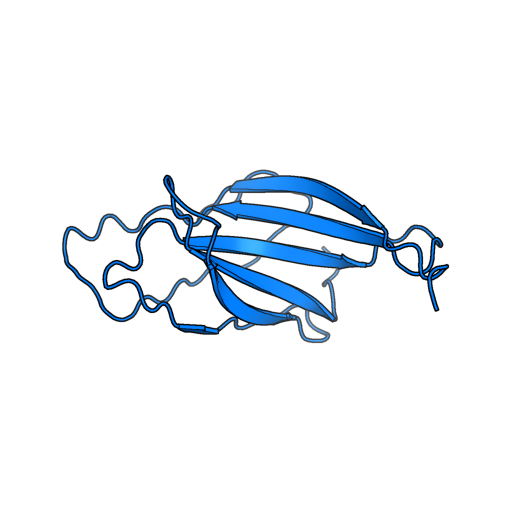08 12.133 -11.514 1.00 80.69 82 GLU A CA 1
ATOM 655 C C . GLU A 1 82 ? 7.653 10.925 -11.920 1.00 80.69 82 GLU A C 1
ATOM 657 O O . GLU A 1 82 ? 7.433 10.670 -13.102 1.00 80.69 82 GLU A O 1
ATOM 662 N N . CYS A 1 83 ? 7.113 10.202 -10.939 1.00 79.94 83 CYS A N 1
ATOM 663 C CA . CYS A 1 83 ? 6.203 9.084 -11.170 1.00 79.94 83 CYS A CA 1
ATOM 664 C C . CYS A 1 83 ? 4.890 9.297 -10.418 1.00 79.94 83 CYS A C 1
ATOM 666 O O . CYS A 1 83 ? 4.879 9.692 -9.253 1.00 79.94 83 CYS A O 1
ATOM 668 N N . LYS A 1 84 ? 3.777 8.950 -11.071 1.00 84.88 84 LYS A N 1
ATOM 669 C CA . LYS A 1 84 ? 2.448 8.921 -10.459 1.00 84.88 84 LYS A CA 1
ATOM 670 C C . LYS A 1 84 ? 1.847 7.529 -10.602 1.00 84.88 84 LYS A C 1
ATOM 672 O O . LYS A 1 84 ? 1.706 7.021 -11.712 1.00 84.88 84 LYS A O 1
ATOM 677 N N . TRP A 1 85 ? 1.442 6.942 -9.481 1.00 83.38 85 TRP A N 1
ATOM 678 C CA . TRP A 1 85 ? 0.711 5.677 -9.446 1.00 83.38 85 TRP A CA 1
ATOM 679 C C . TRP A 1 85 ? -0.736 5.923 -9.039 1.00 83.38 85 TRP A C 1
ATOM 681 O O . TRP A 1 85 ? -1.001 6.559 -8.023 1.00 83.38 85 TRP A O 1
ATOM 691 N N . ASN A 1 86 ? -1.678 5.386 -9.814 1.00 88.00 86 ASN A N 1
ATOM 692 C CA . ASN A 1 86 ? -3.068 5.272 -9.387 1.00 88.00 86 ASN A CA 1
ATOM 693 C C . ASN A 1 86 ? -3.324 3.829 -8.937 1.00 88.00 86 ASN A C 1
ATOM 695 O O . ASN A 1 86 ? -3.377 2.910 -9.755 1.00 88.00 86 ASN A O 1
ATOM 699 N N . LEU A 1 87 ? -3.443 3.631 -7.626 1.00 85.88 87 LEU A N 1
ATOM 700 C CA . LEU A 1 87 ? -3.610 2.306 -7.024 1.00 85.88 87 LEU A CA 1
ATOM 701 C C . LEU A 1 87 ? -5.058 1.810 -7.060 1.00 85.88 87 LEU A C 1
ATOM 703 O O . LEU A 1 87 ? -5.286 0.615 -6.889 1.00 85.88 87 LEU A O 1
ATOM 707 N N . GLY A 1 88 ? -6.022 2.697 -7.322 1.00 88.12 88 GLY A N 1
ATOM 708 C CA . GLY A 1 88 ? -7.438 2.384 -7.194 1.00 88.12 88 GLY A CA 1
ATOM 709 C C . GLY A 1 88 ? -7.813 2.046 -5.749 1.00 88.12 88 GLY A C 1
ATOM 710 O O . GLY A 1 88 ? -7.280 2.619 -4.800 1.00 88.12 88 GLY A O 1
ATOM 711 N N . LYS A 1 89 ? -8.754 1.113 -5.580 1.00 89.00 89 LYS A N 1
ATOM 712 C CA . LYS A 1 89 ? -9.157 0.623 -4.257 1.00 89.00 89 LYS A CA 1
ATOM 713 C C . LYS A 1 89 ? -8.188 -0.454 -3.776 1.00 89.00 89 LYS A C 1
ATOM 715 O O . LYS A 1 89 ? -7.865 -1.376 -4.522 1.00 89.00 89 LYS A O 1
ATOM 720 N N . ILE A 1 90 ? -7.783 -0.353 -2.515 1.00 88.62 90 ILE A N 1
ATOM 721 C CA . ILE A 1 90 ? -6.940 -1.344 -1.847 1.00 88.62 90 ILE A CA 1
ATOM 722 C C . ILE A 1 90 ? -7.808 -2.126 -0.867 1.00 88.62 90 ILE A C 1
ATOM 724 O O . ILE A 1 90 ? -8.349 -1.547 0.072 1.00 88.62 90 ILE A O 1
ATOM 728 N N . ASP A 1 91 ? -7.934 -3.433 -1.081 1.00 87.06 91 ASP A N 1
ATOM 729 C CA . ASP A 1 91 ? -8.461 -4.335 -0.061 1.00 87.06 91 ASP A CA 1
ATOM 730 C C . ASP A 1 91 ? -7.312 -4.855 0.791 1.00 87.06 91 ASP A C 1
ATOM 732 O O . ASP A 1 91 ? -6.519 -5.673 0.333 1.00 87.06 91 ASP A O 1
ATOM 736 N N . ILE A 1 92 ? -7.214 -4.364 2.027 1.00 82.94 92 ILE A N 1
ATOM 737 C CA . ILE A 1 92 ? -6.160 -4.764 2.965 1.00 82.94 92 ILE A CA 1
ATOM 738 C C . ILE A 1 92 ? -6.256 -6.230 3.407 1.00 82.94 92 ILE A C 1
ATOM 740 O O . ILE A 1 92 ? -5.281 -6.753 3.943 1.00 82.94 92 ILE A O 1
ATOM 744 N N . ASN A 1 93 ? -7.409 -6.876 3.208 1.00 80.38 93 ASN A N 1
ATOM 745 C CA . ASN A 1 93 ? -7.614 -8.288 3.519 1.00 80.38 93 ASN A CA 1
ATOM 746 C C . ASN A 1 93 ? -7.280 -9.181 2.317 1.00 80.38 93 ASN A C 1
ATOM 748 O O . ASN A 1 93 ? -7.125 -10.391 2.473 1.00 80.38 93 ASN A O 1
ATOM 752 N N . SER A 1 94 ? -7.144 -8.595 1.122 1.00 82.12 94 SER A N 1
ATOM 753 C CA . SER A 1 94 ? -6.675 -9.301 -0.065 1.00 82.12 94 SER A CA 1
ATOM 754 C C . SER A 1 94 ? -5.155 -9.222 -0.168 1.00 82.12 94 SER A C 1
ATOM 756 O O . SER A 1 94 ? -4.560 -8.145 -0.146 1.00 82.12 94 SER A O 1
ATOM 758 N N . SER A 1 95 ? -4.506 -10.366 -0.372 1.00 74.62 95 SER A N 1
ATOM 759 C CA . SER A 1 95 ? -3.060 -10.430 -0.620 1.00 74.62 95 SER A CA 1
ATOM 760 C C . SER A 1 95 ? -2.663 -9.949 -2.023 1.00 74.62 95 SER A C 1
ATOM 762 O O . SER A 1 95 ? -1.499 -9.624 -2.277 1.00 74.62 95 SER A O 1
ATOM 764 N N . ARG A 1 96 ? -3.622 -9.880 -2.955 1.00 73.44 96 ARG A N 1
ATOM 765 C CA . ARG A 1 96 ? -3.406 -9.468 -4.347 1.00 73.44 96 ARG A CA 1
ATOM 766 C C . ARG A 1 96 ? -4.358 -8.357 -4.757 1.00 73.44 96 ARG A C 1
ATOM 768 O O . ARG A 1 96 ? -5.573 -8.469 -4.599 1.00 73.44 96 ARG A O 1
ATOM 775 N N . THR A 1 97 ? -3.802 -7.329 -5.386 1.00 72.25 97 THR A N 1
ATOM 776 C CA . THR A 1 97 ? -4.551 -6.337 -6.156 1.00 72.25 97 THR A CA 1
ATOM 777 C C . THR A 1 97 ? -4.002 -6.290 -7.582 1.00 72.25 97 THR A C 1
ATOM 779 O O . THR A 1 97 ? -2.937 -6.828 -7.894 1.00 72.25 97 THR A O 1
ATOM 782 N N . THR A 1 98 ? -4.730 -5.656 -8.499 1.00 74.44 98 THR A N 1
ATOM 783 C CA . THR A 1 98 ? -4.343 -5.588 -9.918 1.00 74.44 98 THR A CA 1
ATOM 784 C C . THR A 1 98 ? -2.940 -4.989 -10.112 1.00 74.44 98 THR A C 1
ATOM 786 O O . THR A 1 98 ? -2.154 -5.461 -10.945 1.00 74.44 98 THR A O 1
ATOM 789 N N . ASN A 1 99 ? -2.596 -3.990 -9.293 1.00 75.25 99 ASN A N 1
ATOM 790 C CA . ASN A 1 99 ? -1.405 -3.157 -9.466 1.00 75.25 99 ASN A CA 1
ATOM 791 C C . ASN A 1 99 ? -0.240 -3.522 -8.532 1.00 75.25 99 ASN A C 1
ATOM 793 O O . ASN A 1 99 ? 0.887 -3.101 -8.791 1.00 75.25 99 ASN A O 1
ATOM 797 N N . PHE A 1 100 ? -0.478 -4.297 -7.472 1.00 77.88 100 PHE A N 1
ATOM 798 C CA . PHE A 1 100 ? 0.528 -4.640 -6.463 1.00 77.88 100 PHE A CA 1
ATOM 799 C C . PHE A 1 100 ? 0.104 -5.877 -5.658 1.00 77.88 100 PHE A C 1
ATOM 801 O O . PHE A 1 100 ? -1.034 -6.335 -5.724 1.00 77.88 100 PHE A O 1
ATOM 808 N N . ASN A 1 101 ? 1.026 -6.413 -4.865 1.00 75.50 101 ASN A N 1
ATOM 809 C CA . ASN A 1 101 ? 0.704 -7.406 -3.841 1.00 75.50 101 ASN A CA 1
ATOM 810 C C . ASN A 1 101 ? 0.813 -6.739 -2.474 1.00 75.50 101 ASN A C 1
ATOM 812 O O . ASN A 1 101 ? 1.738 -5.954 -2.264 1.00 75.50 101 ASN A O 1
ATOM 816 N N . VAL A 1 102 ? -0.109 -7.051 -1.565 1.00 74.62 102 VAL A N 1
ATOM 817 C CA . VAL A 1 102 ? -0.048 -6.614 -0.166 1.00 74.62 102 VAL A CA 1
ATOM 818 C C . VAL A 1 102 ? 0.356 -7.810 0.673 1.00 74.62 102 VAL A C 1
ATOM 820 O O . VAL A 1 102 ? -0.289 -8.855 0.635 1.00 74.62 102 VAL A O 1
ATOM 823 N N . LEU A 1 103 ? 1.426 -7.655 1.440 1.00 75.12 103 LEU A N 1
ATOM 824 C CA . LEU A 1 103 ? 1.886 -8.644 2.400 1.00 75.12 103 LEU A CA 1
ATOM 825 C C . LEU A 1 103 ? 1.747 -8.034 3.792 1.00 75.12 103 LEU A C 1
ATOM 827 O O . LEU A 1 103 ? 2.309 -6.969 4.070 1.00 75.12 103 LEU A O 1
ATOM 831 N N . LEU A 1 104 ? 0.989 -8.689 4.675 1.00 69.75 104 LEU A N 1
ATOM 832 C CA . LEU A 1 104 ? 1.026 -8.344 6.093 1.00 69.75 104 LEU A CA 1
ATOM 833 C C . LEU A 1 104 ? 2.445 -8.624 6.583 1.00 69.75 104 LEU A C 1
ATOM 835 O O . LEU A 1 104 ? 2.899 -9.764 6.544 1.00 69.75 104 LEU A O 1
ATOM 839 N N . SER A 1 105 ? 3.156 -7.571 6.976 1.00 70.38 105 SER A N 1
ATOM 840 C CA . SER A 1 105 ? 4.566 -7.697 7.324 1.00 70.38 105 SER A CA 1
ATOM 841 C C . SER A 1 105 ? 4.729 -8.011 8.804 1.00 70.38 105 SER A C 1
ATOM 843 O O . SER A 1 105 ? 5.533 -8.872 9.143 1.00 70.38 105 SER A O 1
ATOM 845 N N . LYS A 1 106 ? 3.998 -7.302 9.676 1.00 82.81 106 LYS A N 1
ATOM 846 C CA . LYS A 1 106 ? 4.028 -7.488 11.135 1.00 82.81 106 LYS A CA 1
ATOM 847 C C . LYS A 1 106 ? 2.942 -6.667 11.834 1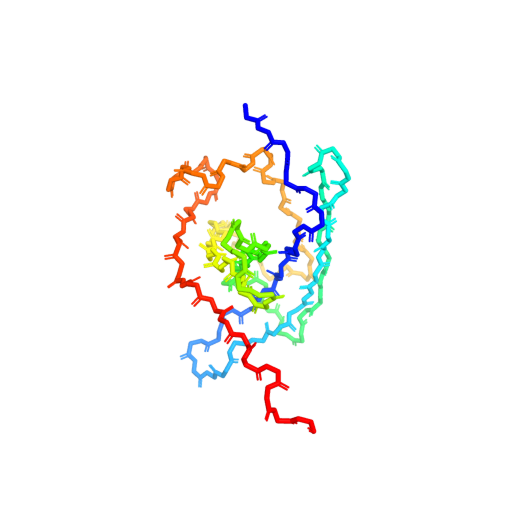.00 82.81 106 LYS A C 1
ATOM 849 O O . LYS A 1 106 ? 2.454 -5.681 11.281 1.00 82.81 106 LYS A O 1
ATOM 854 N N . ILE A 1 107 ? 2.644 -7.031 13.078 1.00 80.69 107 ILE A N 1
ATOM 855 C CA . ILE A 1 107 ? 2.079 -6.113 14.072 1.00 80.69 107 ILE A CA 1
ATOM 856 C C . ILE A 1 107 ? 3.262 -5.467 14.797 1.00 80.69 107 ILE A C 1
ATOM 858 O O . ILE A 1 107 ? 4.183 -6.167 15.219 1.00 80.69 107 ILE A O 1
ATOM 862 N N . GLN A 1 108 ? 3.278 -4.141 14.893 1.00 82.31 108 GLN A N 1
ATOM 863 C CA . GLN A 1 108 ? 4.313 -3.402 15.608 1.00 82.31 108 GLN A CA 1
ATOM 864 C C . GLN A 1 108 ? 3.690 -2.643 16.773 1.00 82.31 108 GLN A C 1
ATOM 866 O O . GLN A 1 108 ? 2.896 -1.729 16.567 1.00 82.31 108 GLN A O 1
ATOM 871 N N . CYS A 1 109 ? 4.074 -3.028 17.986 1.00 79.88 109 CYS A N 1
ATOM 872 C CA . CYS A 1 109 ? 3.638 -2.393 19.221 1.00 79.88 109 CYS A CA 1
ATOM 873 C C . CYS A 1 109 ? 4.765 -1.542 19.795 1.00 79.88 109 CYS A C 1
ATOM 875 O O . CYS A 1 109 ? 5.918 -1.978 19.844 1.00 79.88 109 CYS A O 1
ATOM 877 N N . TYR A 1 110 ? 4.433 -0.331 20.230 1.00 72.44 110 TYR A N 1
ATOM 878 C CA . TYR A 1 110 ? 5.346 0.510 20.993 1.00 72.44 110 TYR A CA 1
ATOM 879 C C . TYR A 1 110 ? 4.957 0.444 22.465 1.00 72.44 110 TYR A C 1
ATOM 881 O O . TYR A 1 110 ? 3.872 0.873 22.846 1.00 72.44 110 TYR A O 1
ATOM 889 N N . ASN A 1 111 ? 5.850 -0.078 23.304 1.00 61.75 111 ASN A N 1
ATOM 890 C CA . ASN A 1 111 ? 5.691 0.073 24.744 1.00 61.75 111 ASN A CA 1
ATOM 891 C C . ASN A 1 111 ? 6.018 1.523 25.104 1.00 61.75 111 ASN A C 1
ATOM 893 O O . ASN A 1 111 ? 7.176 1.932 25.044 1.00 61.75 111 ASN A O 1
ATOM 897 N N . ASN A 1 112 ? 5.006 2.289 25.510 1.00 57.38 112 ASN A N 1
ATOM 898 C CA . ASN A 1 112 ? 5.181 3.653 26.020 1.00 57.38 112 ASN A CA 1
ATOM 899 C C . ASN A 1 112 ? 5.858 3.705 27.406 1.00 57.38 112 ASN A C 1
ATOM 901 O O . ASN A 1 112 ? 6.016 4.785 27.963 1.00 57.38 112 ASN A O 1
ATOM 905 N N . ASN A 1 113 ? 6.313 2.571 27.950 1.00 50.97 113 ASN A N 1
ATOM 906 C CA . ASN A 1 113 ? 6.894 2.467 29.293 1.00 50.97 113 ASN A CA 1
ATOM 907 C C . ASN A 1 113 ? 8.325 3.037 29.435 1.00 50.97 113 ASN A C 1
ATOM 909 O O . ASN A 1 113 ? 8.968 2.779 30.444 1.00 50.97 113 ASN A O 1
ATOM 913 N N . ASN A 1 114 ? 8.820 3.817 28.467 1.00 39.38 114 ASN A N 1
ATOM 914 C CA . ASN A 1 114 ? 10.109 4.523 28.544 1.00 39.38 114 ASN A CA 1
ATOM 915 C C . ASN A 1 114 ? 9.9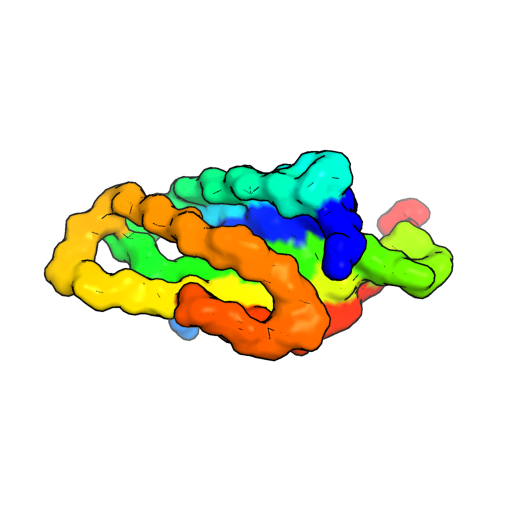35 6.055 28.473 1.00 39.38 114 ASN A C 1
ATOM 917 O O . ASN A 1 114 ? 10.630 6.727 27.707 1.00 39.38 114 ASN A O 1
ATOM 921 N N . LYS A 1 115 ? 9.001 6.613 29.249 1.00 39.78 115 LYS A N 1
ATOM 922 C CA . LYS A 1 115 ? 8.978 8.048 29.570 1.00 39.78 115 LYS A CA 1
ATOM 923 C C . LYS A 1 115 ? 9.195 8.264 31.055 1.00 39.78 115 LYS A C 1
ATOM 925 O O . LYS A 1 115 ? 8.562 7.524 31.835 1.00 39.78 115 LYS A O 1
#

Radius of gyration: 15.2 Å; chains: 1; bounding box: 38×23×49 Å

Foldseek 3Di:
DQAAFFKKKWKWADDPVDPIDGFWIWGQHNRNDIDIDGADPDQAPFRMKIWTWGDDPDVQPFKIFIKIKTFDGDPDPDRDRDDDDDQDDDDQVAQDDPGIGIDRDDIDGDDPVPD